Protein AF-A0A7V0QK52-F1 (afdb_monomer)

Mean predicted aligned error: 6.79 Å

Radius of gyration: 11.75 Å; Cα contacts (8 Å, |Δi|>4): 47; chains: 1; bounding box: 20×30×33 Å

Structure (mmCIF, N/CA/C/O backbone):
data_AF-A0A7V0QK52-F1
#
_entry.id   AF-A0A7V0QK52-F1
#
loop_
_atom_site.group_PDB
_atom_site.id
_atom_site.type_symbol
_atom_site.label_atom_id
_atom_site.label_alt_id
_atom_site.label_comp_id
_atom_site.label_asym_id
_atom_site.label_entity_id
_atom_site.label_seq_id
_atom_site.pdbx_PDB_ins_code
_atom_site.Cartn_x
_atom_site.Cartn_y
_atom_site.Cartn_z
_atom_site.occupancy
_atom_site.B_iso_or_equiv
_atom_si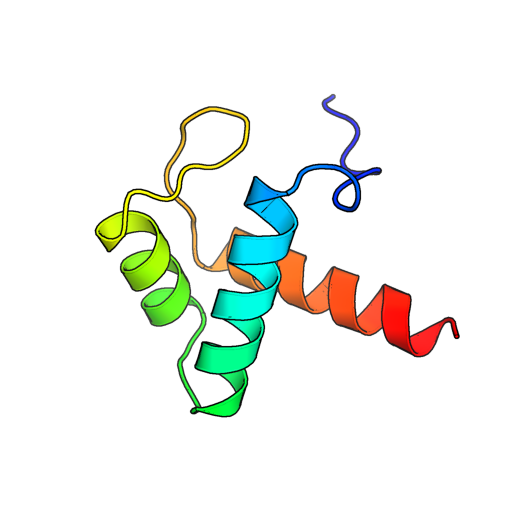te.auth_seq_id
_atom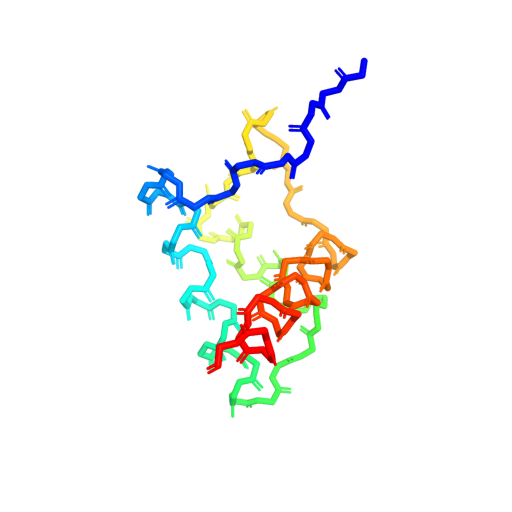_site.auth_comp_id
_atom_site.auth_asym_id
_atom_site.auth_atom_id
_atom_site.pdbx_PDB_model_num
ATOM 1 N N . MET A 1 1 ? 8.343 -3.297 19.529 1.00 38.47 1 MET A N 1
ATOM 2 C CA . MET A 1 1 ? 8.639 -4.007 18.265 1.00 38.47 1 MET A CA 1
ATOM 3 C C . MET A 1 1 ? 7.343 -4.638 17.764 1.00 38.47 1 MET A C 1
ATOM 5 O O . MET A 1 1 ? 6.840 -5.526 18.430 1.00 38.47 1 MET A O 1
ATOM 9 N N . THR A 1 2 ? 6.710 -4.133 16.699 1.00 42.81 2 THR A N 1
ATOM 10 C CA . THR A 1 2 ? 5.511 -4.794 16.130 1.00 42.81 2 THR A CA 1
ATOM 11 C C . THR A 1 2 ? 5.963 -5.792 15.069 1.00 42.81 2 THR A C 1
ATOM 13 O O . THR A 1 2 ? 6.619 -5.351 14.127 1.00 42.81 2 THR A O 1
ATOM 16 N N . PRO A 1 3 ? 5.645 -7.092 15.203 1.00 44.50 3 PRO A N 1
ATOM 17 C CA . PRO A 1 3 ? 6.109 -8.111 14.276 1.00 44.50 3 PRO A CA 1
ATOM 18 C C . PRO A 1 3 ? 5.453 -7.875 12.918 1.00 44.50 3 PRO A C 1
ATOM 20 O O . PRO A 1 3 ? 4.238 -7.971 12.756 1.00 44.50 3 PRO A O 1
ATOM 23 N N . GLU A 1 4 ? 6.269 -7.542 11.926 1.00 51.22 4 GLU A N 1
ATOM 24 C CA . GLU A 1 4 ? 5.838 -7.236 10.564 1.00 51.22 4 GLU A CA 1
ATOM 25 C C . GLU A 1 4 ? 5.449 -8.499 9.759 1.00 51.22 4 GLU A C 1
ATOM 27 O O . GLU A 1 4 ? 5.396 -8.454 8.536 1.00 51.22 4 GLU A O 1
ATOM 32 N N . GLY A 1 5 ? 5.195 -9.633 10.420 1.00 49.28 5 GLY A N 1
ATOM 33 C CA . GLY A 1 5 ? 5.320 -10.967 9.821 1.00 49.28 5 GLY A CA 1
ATOM 34 C C . GLY A 1 5 ? 4.048 -11.661 9.328 1.00 49.28 5 GLY A C 1
ATOM 35 O O . GLY A 1 5 ? 4.155 -12.754 8.789 1.00 49.28 5 GLY A O 1
ATOM 36 N N . LYS A 1 6 ? 2.843 -11.098 9.479 1.00 44.91 6 LYS A N 1
ATOM 37 C CA . LYS A 1 6 ? 1.612 -11.731 8.951 1.00 44.91 6 LYS A CA 1
ATOM 38 C C . LYS A 1 6 ? 0.673 -10.688 8.343 1.00 44.91 6 LYS A C 1
ATOM 40 O O . LYS A 1 6 ? -0.324 -10.295 8.941 1.00 44.91 6 LYS A O 1
ATOM 45 N N . LEU A 1 7 ? 1.032 -10.205 7.152 1.00 54.09 7 LEU A N 1
ATOM 46 C CA . LEU A 1 7 ? 0.237 -9.260 6.345 1.00 54.09 7 LEU A CA 1
ATOM 47 C C . LEU A 1 7 ? -0.932 -9.931 5.590 1.00 54.09 7 LEU A C 1
ATOM 49 O O . LEU A 1 7 ? -1.748 -9.239 4.992 1.00 54.09 7 LEU A O 1
ATOM 53 N N . LEU A 1 8 ? -1.024 -11.265 5.616 1.00 50.47 8 LEU A N 1
ATOM 54 C CA . LEU A 1 8 ? -1.857 -12.041 4.685 1.00 50.47 8 LEU A CA 1
ATOM 55 C C . LEU A 1 8 ? -3.270 -12.395 5.189 1.00 50.47 8 LEU A C 1
ATOM 57 O O . LEU A 1 8 ? -4.051 -12.956 4.434 1.00 50.47 8 LEU A O 1
ATOM 61 N N . LEU A 1 9 ? -3.636 -12.077 6.437 1.00 51.09 9 LEU A N 1
ATOM 62 C CA . LEU A 1 9 ? -4.916 -12.523 7.026 1.00 51.09 9 LEU A CA 1
ATOM 63 C C . LEU A 1 9 ? -5.995 -11.436 7.132 1.00 51.09 9 LEU A C 1
ATOM 65 O O . LEU A 1 9 ? -7.152 -11.751 7.399 1.00 51.09 9 LEU A O 1
ATOM 69 N N . ASN A 1 10 ? -5.665 -10.160 6.904 1.00 65.12 10 ASN A N 1
ATOM 70 C CA . ASN A 1 10 ? -6.658 -9.092 6.987 1.00 65.12 10 ASN A CA 1
ATOM 71 C C . ASN A 1 10 ? -7.263 -8.804 5.599 1.00 65.12 10 ASN A C 1
ATOM 73 O O . ASN A 1 10 ? -6.552 -8.305 4.723 1.00 65.12 10 ASN A O 1
ATOM 77 N N . PRO A 1 11 ? -8.585 -8.971 5.397 1.00 70.88 11 PRO A N 1
ATOM 78 C CA . PRO A 1 11 ? -9.242 -8.664 4.119 1.00 70.88 11 PRO A CA 1
ATOM 79 C C . PRO A 1 11 ? -9.068 -7.197 3.693 1.00 70.88 11 PRO A C 1
ATOM 81 O O . PRO A 1 11 ? -9.072 -6.872 2.505 1.00 70.88 11 PRO A O 1
ATOM 84 N N . HIS A 1 12 ? -8.853 -6.296 4.656 1.00 71.31 12 HIS A N 1
ATOM 85 C CA . HIS A 1 12 ? -8.505 -4.904 4.390 1.00 71.31 12 HIS A CA 1
ATOM 86 C C . HIS A 1 12 ? -7.127 -4.756 3.717 1.00 71.31 12 HIS A C 1
ATOM 88 O O . HIS A 1 12 ? -6.982 -3.974 2.779 1.00 71.31 12 HIS A O 1
ATOM 94 N N . GLU A 1 13 ? -6.121 -5.518 4.151 1.00 75.75 13 GLU A N 1
ATOM 95 C CA . GLU A 1 13 ? -4.773 -5.473 3.569 1.00 75.75 13 GLU A CA 1
ATOM 96 C C . GLU A 1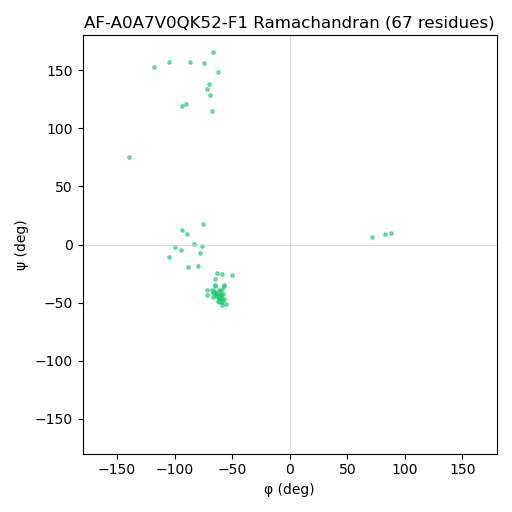 13 ? -4.755 -6.106 2.176 1.00 75.75 13 GLU A C 1
ATOM 98 O O . GLU A 1 13 ? -4.190 -5.518 1.255 1.00 75.75 13 GLU A O 1
ATOM 103 N N . GLN A 1 14 ? -5.483 -7.209 1.972 1.00 80.38 14 GLN A N 1
ATOM 104 C CA . GLN A 1 14 ? -5.604 -7.843 0.655 1.00 80.38 14 GLN A CA 1
ATOM 105 C C . GLN A 1 14 ? -6.243 -6.910 -0.388 1.00 80.38 14 GLN A C 1
ATOM 107 O O . GLN A 1 14 ? -5.801 -6.852 -1.541 1.00 80.38 14 GLN A O 1
ATOM 112 N N . ARG A 1 15 ? -7.252 -6.123 0.017 1.00 85.12 15 ARG A N 1
ATOM 113 C CA . ARG A 1 15 ? -7.848 -5.083 -0.838 1.00 85.12 15 ARG A CA 1
ATOM 114 C C . ARG A 1 15 ? -6.825 -4.019 -1.220 1.00 85.12 15 ARG A C 1
ATOM 116 O O . ARG A 1 15 ? -6.745 -3.665 -2.395 1.00 85.12 15 ARG A O 1
ATOM 123 N N . VAL A 1 16 ? -6.030 -3.543 -0.260 1.00 85.25 16 VAL A N 1
ATOM 124 C CA . VAL A 1 16 ? -4.971 -2.553 -0.513 1.00 85.25 16 VAL A CA 1
ATOM 125 C C . VAL A 1 16 ? -3.925 -3.116 -1.473 1.00 85.25 16 VAL A C 1
ATOM 127 O O . VAL A 1 16 ? -3.625 -2.465 -2.468 1.00 85.25 16 VAL A O 1
ATOM 130 N N . ILE A 1 17 ? -3.428 -4.3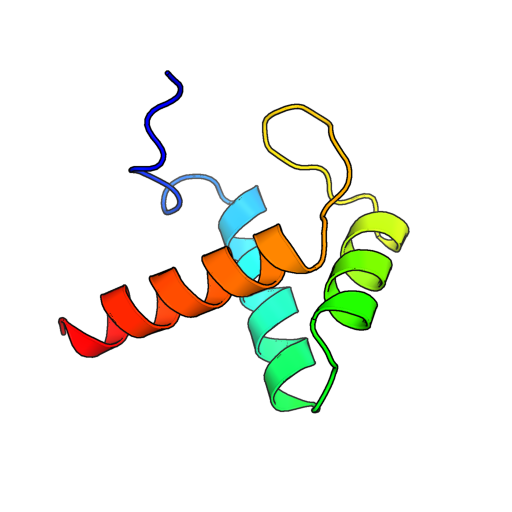34 -1.243 1.00 85.44 17 ILE A N 1
ATOM 131 C CA . ILE A 1 17 ? -2.453 -5.013 -2.114 1.00 85.44 17 ILE A CA 1
ATOM 132 C C . ILE A 1 17 ? -2.983 -5.134 -3.546 1.00 85.44 17 ILE A C 1
ATOM 134 O O . ILE A 1 17 ? -2.289 -4.784 -4.501 1.00 85.44 17 ILE A O 1
ATOM 138 N N . THR A 1 18 ? -4.236 -5.565 -3.702 1.00 88.44 18 THR A N 1
ATOM 139 C CA . THR A 1 18 ? -4.887 -5.697 -5.014 1.00 88.44 18 THR A CA 1
ATOM 140 C C . THR A 1 18 ? -4.983 -4.346 -5.725 1.00 88.44 18 THR A C 1
ATOM 142 O O . THR A 1 18 ? -4.660 -4.236 -6.910 1.00 88.44 18 THR A O 1
ATOM 145 N N . LEU A 1 19 ? -5.367 -3.290 -4.998 1.00 89.31 19 LEU A N 1
ATOM 146 C CA . LEU A 1 19 ? -5.412 -1.922 -5.518 1.00 89.31 19 LEU A CA 1
ATOM 147 C C . LEU A 1 19 ? -4.028 -1.445 -5.965 1.00 89.31 19 LEU A C 1
ATOM 149 O O . LEU A 1 19 ? -3.874 -0.933 -7.072 1.00 89.31 19 LEU A O 1
ATOM 153 N N . VAL A 1 20 ? -3.027 -1.624 -5.103 1.00 89.50 20 VAL A N 1
ATOM 154 C CA . VAL A 1 20 ? -1.640 -1.213 -5.331 1.00 89.50 20 VAL A CA 1
ATOM 155 C C . VAL A 1 20 ? -1.081 -1.917 -6.565 1.00 89.50 20 VAL A C 1
ATOM 157 O O . VAL A 1 20 ? -0.535 -1.246 -7.437 1.00 89.50 20 VAL A O 1
ATOM 160 N N . LYS A 1 21 ? -1.286 -3.234 -6.695 1.00 88.62 21 LYS A N 1
ATOM 161 C CA . LYS A 1 21 ? -0.908 -4.017 -7.883 1.00 88.62 21 LYS A CA 1
ATOM 162 C C . LYS A 1 21 ? -1.580 -3.492 -9.146 1.00 88.62 21 LYS A C 1
ATOM 164 O O . LYS A 1 21 ? -0.900 -3.245 -10.140 1.00 88.62 21 LYS A O 1
ATOM 169 N N . ARG A 1 22 ? -2.896 -3.260 -9.106 1.00 90.56 22 ARG A N 1
ATOM 170 C CA . ARG A 1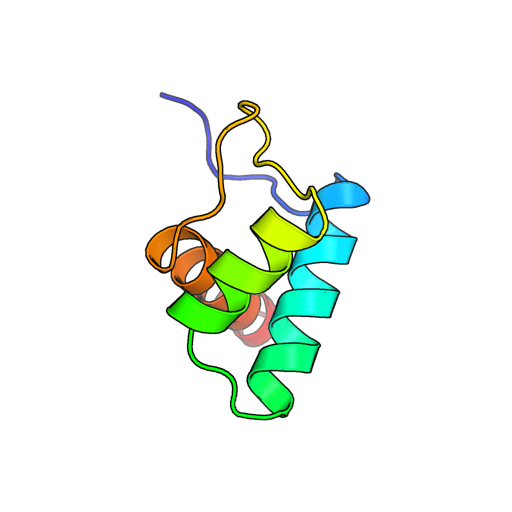 22 ? -3.650 -2.744 -10.259 1.00 90.56 22 ARG A CA 1
ATOM 171 C C . ARG A 1 22 ? -3.148 -1.369 -10.697 1.00 90.56 22 ARG A C 1
ATOM 173 O O . ARG A 1 22 ? -2.971 -1.133 -11.886 1.00 90.56 22 ARG A O 1
ATOM 180 N N . LEU A 1 23 ? -2.900 -0.467 -9.749 1.00 90.62 23 LEU A N 1
ATOM 181 C CA . LEU A 1 23 ? -2.361 0.864 -10.034 1.00 90.62 23 LEU A CA 1
ATOM 182 C C . LEU A 1 23 ? -0.918 0.788 -10.544 1.00 90.62 23 LEU A C 1
ATOM 184 O O . LEU A 1 23 ? -0.561 1.498 -11.480 1.00 90.62 23 LEU A O 1
ATOM 188 N N . ARG A 1 24 ? -0.099 -0.110 -9.991 1.00 88.88 24 ARG A N 1
ATOM 189 C CA . ARG A 1 24 ? 1.273 -0.324 -10.454 1.00 88.88 24 ARG A CA 1
ATOM 190 C C . ARG A 1 24 ? 1.312 -0.862 -11.883 1.00 88.88 24 ARG A C 1
ATOM 192 O O . ARG A 1 24 ? 2.091 -0.357 -12.681 1.00 88.88 24 ARG A O 1
ATOM 199 N N . SER A 1 25 ? 0.430 -1.804 -12.220 1.00 87.50 25 SER A N 1
ATOM 200 C CA . SER A 1 25 ? 0.277 -2.328 -13.585 1.00 87.50 25 SER A CA 1
ATOM 201 C C . SER A 1 25 ? -0.183 -1.263 -14.582 1.00 87.50 25 SER A C 1
ATOM 203 O O .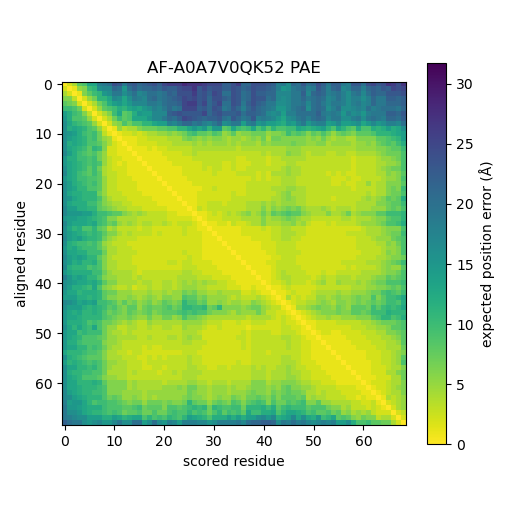 SER A 1 25 ? 0.086 -1.391 -15.768 1.00 87.50 25 SER A O 1
ATOM 205 N N . LYS A 1 26 ? -0.857 -0.207 -14.113 1.00 89.62 26 LYS A N 1
ATOM 206 C CA . LYS A 1 26 ? -1.219 0.968 -14.918 1.00 89.62 26 LYS A CA 1
ATOM 207 C C . LYS A 1 26 ? -0.087 2.003 -15.039 1.00 89.62 26 LYS A C 1
ATOM 209 O O . LYS A 1 26 ? -0.302 3.050 -15.635 1.00 89.62 26 LYS A O 1
ATOM 214 N N . GLY A 1 27 ? 1.081 1.765 -14.437 1.00 90.81 27 GLY A N 1
ATOM 215 C CA . GLY A 1 27 ? 2.226 2.683 -14.477 1.00 90.81 27 GLY A CA 1
ATOM 216 C C . GLY A 1 27 ? 2.252 3.749 -13.375 1.00 90.81 27 GLY A C 1
ATOM 217 O O . GLY A 1 27 ? 3.090 4.647 -13.412 1.00 90.81 27 GLY A O 1
ATOM 218 N N . TYR A 1 28 ? 1.384 3.672 -12.359 1.00 91.19 28 TYR A N 1
ATOM 219 C CA . TYR A 1 28 ? 1.392 4.666 -11.282 1.00 91.19 28 TYR A CA 1
ATOM 220 C C . TYR A 1 28 ? 2.642 4.532 -10.392 1.00 91.19 28 TYR A C 1
ATOM 222 O O . TYR A 1 28 ? 3.067 3.440 -9.994 1.00 91.19 28 TYR A O 1
ATOM 230 N N . GLY A 1 29 ? 3.215 5.682 -10.027 1.00 91.00 29 GLY A N 1
ATOM 231 C CA . GLY A 1 29 ? 4.313 5.772 -9.065 1.00 91.00 29 GLY A CA 1
ATOM 232 C C . GLY A 1 29 ? 3.857 5.562 -7.615 1.00 91.00 29 GLY A C 1
ATOM 233 O O . GLY A 1 29 ? 2.713 5.841 -7.257 1.00 91.00 29 GLY A O 1
ATOM 234 N N . TYR A 1 30 ? 4.775 5.139 -6.738 1.00 90.75 30 TYR A N 1
ATOM 235 C CA . TYR A 1 30 ? 4.474 4.817 -5.332 1.00 90.75 30 TYR A CA 1
ATOM 236 C C . TYR A 1 30 ? 3.834 5.975 -4.550 1.00 90.75 30 TYR A C 1
ATOM 238 O O . TYR A 1 30 ? 2.955 5.752 -3.719 1.00 90.75 30 TYR A O 1
ATOM 246 N N . LYS A 1 31 ? 4.242 7.221 -4.832 1.00 91.56 31 LYS A N 1
ATOM 247 C CA . LYS A 1 31 ? 3.653 8.426 -4.222 1.00 91.56 31 LYS A CA 1
ATOM 248 C C . LYS A 1 31 ? 2.182 8.604 -4.609 1.00 91.56 31 LYS A C 1
ATOM 250 O O . LYS A 1 31 ? 1.362 8.866 -3.734 1.00 91.56 31 LYS A O 1
ATOM 255 N N . LEU A 1 32 ? 1.847 8.419 -5.888 1.00 92.00 32 LEU A N 1
ATOM 256 C CA . LEU A 1 32 ? 0.470 8.535 -6.378 1.00 92.00 32 LEU A CA 1
ATOM 257 C C . LEU A 1 32 ? -0.417 7.430 -5.811 1.00 92.00 32 LEU A C 1
ATOM 259 O O . LEU A 1 32 ? -1.532 7.702 -5.383 1.00 92.00 32 LEU A O 1
ATOM 263 N N . ILE A 1 33 ? 0.101 6.204 -5.737 1.00 92.69 33 ILE A N 1
ATOM 264 C CA . ILE A 1 33 ? -0.619 5.079 -5.136 1.00 92.69 33 ILE A CA 1
ATOM 265 C C . ILE A 1 33 ? -0.911 5.356 -3.657 1.00 92.69 33 ILE A C 1
ATOM 267 O O . ILE A 1 33 ? -2.043 5.184 -3.212 1.00 92.69 33 ILE A O 1
ATOM 271 N N . ALA A 1 34 ? 0.079 5.836 -2.898 1.00 91.12 34 ALA A N 1
ATOM 272 C CA . ALA A 1 34 ? -0.121 6.209 -1.501 1.00 91.12 34 ALA A CA 1
ATOM 273 C C . ALA A 1 34 ? -1.175 7.316 -1.358 1.00 91.12 34 ALA A C 1
ATOM 275 O O . ALA A 1 34 ? -2.059 7.213 -0.509 1.00 91.12 34 ALA A O 1
ATOM 276 N N . LYS A 1 35 ? -1.121 8.352 -2.205 1.00 92.38 35 LYS A N 1
ATOM 277 C CA . LYS A 1 35 ? -2.127 9.423 -2.219 1.00 92.38 35 LYS A CA 1
ATOM 278 C C . LYS A 1 35 ? -3.526 8.857 -2.482 1.00 92.38 35 LYS A C 1
ATOM 280 O O . LYS A 1 35 ? -4.412 9.074 -1.664 1.00 92.38 35 LYS A O 1
ATOM 285 N N . TYR A 1 36 ? -3.677 8.032 -3.517 1.00 91.94 36 TYR A N 1
ATOM 286 C CA . TYR A 1 36 ? -4.946 7.404 -3.881 1.00 91.94 36 TYR A CA 1
ATOM 287 C C . TYR A 1 36 ? -5.535 6.551 -2.749 1.00 91.94 36 TYR A C 1
ATOM 289 O O . TYR A 1 36 ? -6.730 6.620 -2.471 1.00 91.94 36 TYR A O 1
ATOM 297 N N . LEU A 1 37 ? -4.701 5.769 -2.055 1.00 88.56 37 LEU A N 1
ATOM 298 C CA . LEU A 1 37 ? -5.137 4.986 -0.896 1.00 88.56 37 LEU A CA 1
ATOM 299 C C . LEU A 1 37 ? -5.666 5.885 0.228 1.00 88.56 37 LEU A C 1
ATOM 301 O O . LEU A 1 37 ? -6.733 5.619 0.775 1.00 88.56 37 LEU A O 1
ATOM 305 N N . ASN A 1 38 ? -4.951 6.967 0.538 1.00 90.31 38 ASN A N 1
ATOM 306 C CA . ASN A 1 38 ? -5.381 7.920 1.558 1.00 90.31 38 ASN A CA 1
ATOM 307 C C . ASN A 1 38 ? -6.666 8.661 1.158 1.00 90.31 38 ASN A C 1
ATOM 309 O O . ASN A 1 38 ? -7.540 8.839 2.002 1.00 90.31 38 ASN A O 1
ATOM 313 N N . GLU A 1 39 ? -6.802 9.055 -0.111 1.00 91.25 39 GLU A N 1
ATOM 314 C CA . GLU A 1 39 ? -7.998 9.725 -0.649 1.00 91.25 39 GLU A CA 1
ATOM 315 C C . GLU A 1 39 ? -9.230 8.816 -0.620 1.00 91.25 39 GLU A C 1
ATOM 317 O O . GLU A 1 39 ? -10.334 9.270 -0.341 1.00 91.25 39 GLU A O 1
ATOM 322 N N . LYS A 1 40 ? -9.046 7.509 -0.831 1.00 87.81 40 LYS A N 1
ATOM 323 C CA . LYS A 1 40 ? -10.107 6.505 -0.678 1.00 87.81 40 LYS A CA 1
ATOM 324 C C . LYS A 1 40 ? -10.427 6.158 0.783 1.00 87.81 40 LYS A C 1
ATOM 326 O O . LYS A 1 40 ? -11.303 5.334 1.023 1.00 87.81 40 LYS A O 1
ATOM 331 N N . GLY A 1 41 ? -9.731 6.759 1.751 1.00 87.00 41 GLY A N 1
ATOM 332 C CA . GLY A 1 41 ? -9.953 6.532 3.179 1.00 87.00 41 GLY A CA 1
ATOM 333 C C . GLY A 1 41 ? -9.259 5.291 3.745 1.00 87.00 41 GLY A C 1
ATOM 334 O O . GLY A 1 41 ? -9.488 4.950 4.907 1.00 87.00 41 GLY A O 1
ATOM 335 N N . TYR A 1 42 ? -8.385 4.627 2.979 1.00 86.50 42 TYR A N 1
ATOM 336 C CA . TYR A 1 42 ? -7.610 3.503 3.499 1.00 86.50 42 TYR A CA 1
ATOM 337 C C . TYR A 1 42 ? -6.582 3.998 4.515 1.00 86.50 42 TYR A C 1
ATOM 339 O O . TYR A 1 42 ? -5.771 4.886 4.242 1.00 86.50 42 TYR A O 1
ATOM 347 N N . LYS A 1 43 ? -6.585 3.368 5.688 1.00 82.62 43 LYS A N 1
ATOM 348 C CA . LYS A 1 43 ? -5.624 3.624 6.761 1.00 82.62 43 LYS A CA 1
ATOM 349 C C . LYS A 1 43 ? -4.820 2.365 7.054 1.00 82.62 43 LYS A C 1
ATOM 351 O O . LYS A 1 43 ? -5.266 1.241 6.834 1.00 82.62 43 LYS A O 1
ATOM 356 N N . THR A 1 44 ? -3.610 2.563 7.550 1.00 80.62 44 THR A N 1
ATOM 357 C CA . THR A 1 44 ? -2.769 1.475 8.061 1.00 80.62 44 THR A CA 1
ATOM 358 C C . THR A 1 44 ? -3.393 0.861 9.318 1.00 80.62 44 THR A C 1
ATOM 360 O O . THR A 1 44 ? -4.243 1.482 9.955 1.00 80.62 44 THR A O 1
ATOM 363 N N . LYS A 1 45 ? -2.915 -0.317 9.746 1.00 71.38 45 LYS A N 1
ATOM 364 C CA . LYS A 1 45 ? -3.337 -0.980 11.001 1.00 71.38 45 LYS A CA 1
ATOM 365 C C . LYS A 1 45 ? -3.302 -0.069 12.240 1.00 71.38 45 LYS A C 1
ATOM 367 O O . LYS A 1 45 ? -4.061 -0.280 13.173 1.00 71.38 45 LYS A O 1
ATOM 372 N N . LYS A 1 46 ? -2.448 0.961 12.242 1.00 72.56 46 LYS A N 1
ATOM 373 C CA . LYS A 1 46 ? -2.332 1.962 13.319 1.00 72.56 46 LYS A CA 1
ATOM 374 C C . LYS A 1 46 ? -3.182 3.224 13.096 1.00 72.56 46 LYS A C 1
ATOM 376 O O . LYS A 1 46 ? -2.936 4.240 13.736 1.00 72.56 46 LYS A O 1
ATOM 381 N N . GLY A 1 47 ? -4.104 3.217 12.134 1.00 76.25 47 GLY A N 1
ATOM 382 C CA . GLY A 1 47 ? -4.931 4.377 11.781 1.00 76.25 47 GLY A CA 1
ATOM 383 C C . GLY A 1 47 ? -4.178 5.509 11.069 1.00 76.25 47 GLY A C 1
ATOM 384 O O . GLY A 1 47 ? -4.750 6.570 10.827 1.00 76.25 47 GLY A O 1
ATOM 385 N N . LYS A 1 48 ? -2.902 5.307 10.714 1.00 83.75 48 LYS A N 1
ATOM 386 C CA . LYS A 1 48 ? -2.074 6.312 10.029 1.00 83.75 48 LYS A CA 1
ATOM 387 C C . LYS A 1 48 ? -2.245 6.254 8.514 1.00 83.75 48 LYS A C 1
ATOM 389 O O . LYS A 1 48 ? -2.591 5.204 7.968 1.00 83.75 48 LYS A O 1
ATOM 394 N N . ARG A 1 49 ? -1.941 7.374 7.857 1.00 87.25 49 ARG A N 1
ATOM 395 C CA . ARG A 1 49 ? -1.902 7.504 6.395 1.00 87.25 49 ARG A CA 1
ATOM 396 C C . ARG A 1 49 ? -0.834 6.597 5.780 1.00 87.25 49 ARG A C 1
ATOM 398 O O . ARG A 1 49 ? 0.211 6.377 6.390 1.00 87.25 49 ARG A O 1
ATOM 405 N N . PHE A 1 50 ? -1.091 6.117 4.567 1.00 87.31 50 PHE A N 1
ATOM 406 C CA . PHE A 1 50 ? -0.112 5.387 3.768 1.00 87.31 50 PHE A CA 1
ATOM 407 C C . PHE A 1 50 ? 0.970 6.325 3.242 1.00 87.31 50 PHE A C 1
ATOM 409 O O . PHE A 1 50 ? 0.671 7.384 2.687 1.00 87.31 50 PHE A O 1
ATOM 416 N N . THR A 1 51 ? 2.227 5.912 3.362 1.00 89.12 51 THR A N 1
ATOM 417 C CA . THR A 1 51 ? 3.364 6.591 2.733 1.00 89.12 51 THR A CA 1
ATOM 418 C C . THR A 1 51 ? 3.863 5.814 1.519 1.00 89.12 51 THR A C 1
ATOM 420 O O . THR A 1 51 ? 3.675 4.602 1.405 1.00 89.12 51 THR A O 1
ATOM 423 N N . HIS A 1 52 ? 4.544 6.502 0.602 1.00 88.31 52 HIS A N 1
ATOM 424 C CA . HIS A 1 52 ? 5.156 5.871 -0.571 1.00 88.31 52 HIS A CA 1
ATOM 425 C C . HIS A 1 52 ? 6.143 4.750 -0.189 1.00 88.31 52 HIS A C 1
ATOM 427 O O . HIS A 1 52 ? 6.200 3.734 -0.876 1.00 88.31 52 HIS A O 1
ATOM 433 N N . MET A 1 53 ? 6.865 4.894 0.932 1.00 88.44 53 MET A N 1
ATOM 434 C CA . MET A 1 53 ? 7.734 3.842 1.473 1.00 88.44 53 MET A CA 1
ATOM 435 C C . MET A 1 53 ? 6.949 2.600 1.896 1.00 88.44 53 MET A C 1
ATOM 437 O O . MET A 1 53 ? 7.384 1.485 1.628 1.00 88.44 53 MET A O 1
ATOM 441 N N . GLN A 1 54 ? 5.790 2.771 2.539 1.00 86.50 54 GLN A N 1
ATOM 442 C CA . GLN A 1 54 ? 4.942 1.638 2.919 1.00 86.50 54 GLN A CA 1
ATOM 443 C C . GLN A 1 54 ? 4.404 0.913 1.688 1.00 86.50 54 GLN A C 1
ATOM 445 O O . GLN A 1 54 ? 4.447 -0.309 1.641 1.00 86.50 54 GLN A O 1
ATOM 450 N N . VAL A 1 55 ? 3.963 1.658 0.669 1.00 88.44 55 VAL A N 1
ATOM 451 C CA . VAL A 1 55 ? 3.520 1.077 -0.608 1.00 88.44 55 VAL A CA 1
ATOM 452 C C . VAL A 1 55 ? 4.645 0.280 -1.274 1.00 88.44 55 VAL A C 1
ATOM 454 O O . VAL A 1 55 ? 4.401 -0.828 -1.746 1.00 88.44 55 VAL A O 1
ATOM 457 N N . LYS A 1 56 ? 5.876 0.811 -1.273 1.00 88.94 56 LYS A N 1
ATOM 458 C CA . LYS A 1 56 ? 7.057 0.107 -1.790 1.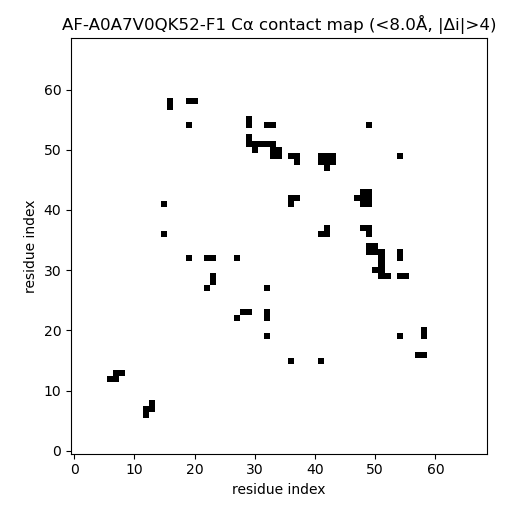00 88.94 56 LYS A CA 1
ATOM 459 C C . LYS A 1 56 ? 7.286 -1.214 -1.046 1.00 88.94 56 LYS A C 1
ATOM 461 O O . LYS A 1 56 ? 7.311 -2.253 -1.690 1.00 88.94 56 LYS A O 1
ATOM 466 N N . ARG A 1 57 ? 7.334 -1.188 0.292 1.00 86.88 57 ARG A N 1
ATOM 467 C CA . ARG A 1 57 ? 7.532 -2.391 1.125 1.00 86.88 57 ARG A CA 1
ATOM 468 C C . ARG A 1 57 ? 6.454 -3.453 0.917 1.00 86.88 57 ARG A C 1
ATOM 470 O O . ARG A 1 57 ? 6.763 -4.637 0.931 1.00 86.88 57 ARG A O 1
ATOM 477 N N . ILE A 1 58 ? 5.196 -3.038 0.745 1.00 84.38 58 ILE A N 1
ATOM 478 C CA . ILE A 1 58 ? 4.085 -3.958 0.457 1.00 84.38 58 ILE A CA 1
ATOM 479 C C . ILE A 1 58 ? 4.330 -4.683 -0.868 1.00 84.38 58 ILE A C 1
ATOM 481 O O . ILE A 1 58 ? 4.165 -5.894 -0.938 1.00 84.38 58 ILE A O 1
ATOM 485 N N . LEU A 1 59 ? 4.743 -3.950 -1.905 1.00 84.38 59 LEU A N 1
ATOM 486 C CA . LEU A 1 59 ? 5.062 -4.542 -3.201 1.00 84.38 59 LEU A CA 1
ATOM 487 C C . LEU A 1 59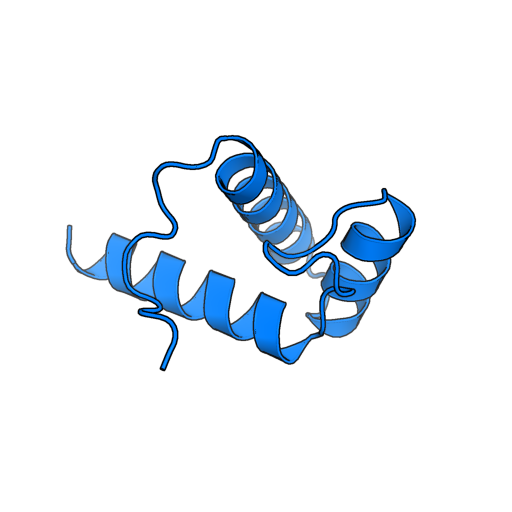 ? 6.292 -5.447 -3.136 1.00 84.38 59 LEU A C 1
ATOM 489 O O . LEU A 1 59 ? 6.234 -6.540 -3.682 1.00 84.38 59 LEU A O 1
ATOM 493 N N . GLU A 1 60 ? 7.368 -5.012 -2.477 1.00 86.06 60 GLU A N 1
ATOM 494 C CA . GLU A 1 60 ? 8.597 -5.805 -2.316 1.00 86.06 60 GLU A CA 1
ATOM 495 C C . GLU A 1 60 ? 8.281 -7.163 -1.678 1.00 86.06 60 GLU A C 1
ATOM 497 O O . GLU A 1 60 ? 8.532 -8.191 -2.301 1.00 86.06 60 GLU A O 1
ATOM 502 N N . ARG A 1 61 ? 7.562 -7.169 -0.548 1.00 83.56 61 ARG A N 1
ATOM 503 C CA . ARG A 1 61 ? 7.144 -8.414 0.112 1.00 83.56 61 ARG A CA 1
ATOM 504 C C . ARG A 1 61 ? 6.259 -9.292 -0.759 1.00 83.56 61 ARG A C 1
ATOM 506 O O . ARG A 1 61 ? 6.402 -10.504 -0.745 1.00 83.56 61 ARG A O 1
ATOM 513 N N . GLU A 1 62 ? 5.331 -8.704 -1.507 1.00 81.12 62 GLU A N 1
ATOM 514 C CA . GLU A 1 62 ? 4.475 -9.460 -2.426 1.00 81.12 62 GLU A CA 1
ATOM 515 C C . GLU A 1 62 ? 5.265 -10.116 -3.566 1.00 81.12 62 GLU A C 1
ATOM 517 O O . GLU A 1 62 ? 4.902 -11.209 -4.000 1.00 81.12 62 GLU A O 1
ATOM 522 N N . TYR A 1 63 ? 6.319 -9.465 -4.067 1.00 80.94 63 TYR A N 1
ATOM 523 C CA . TYR A 1 63 ? 7.206 -10.059 -5.068 1.00 80.94 63 TYR A CA 1
ATOM 524 C C . TYR A 1 63 ? 8.071 -11.162 -4.461 1.00 80.94 63 TYR A C 1
ATOM 526 O O . TYR A 1 63 ? 8.163 -12.228 -5.058 1.00 80.94 63 TYR A O 1
ATOM 534 N N . GLU A 1 64 ? 8.637 -10.942 -3.272 1.00 78.62 64 GLU A N 1
ATOM 535 C CA . GLU A 1 64 ? 9.426 -11.948 -2.546 1.00 78.62 64 GLU A CA 1
ATOM 536 C C . GLU A 1 64 ? 8.599 -13.212 -2.267 1.00 78.62 64 GLU A C 1
ATOM 538 O O . GLU A 1 64 ? 9.028 -14.318 -2.582 1.00 78.62 64 GLU A O 1
ATOM 543 N N . GLN A 1 65 ? 7.365 -13.053 -1.777 1.00 71.62 65 GLN A N 1
ATOM 544 C CA . GLN A 1 65 ? 6.463 -14.176 -1.490 1.00 71.62 65 GLN A CA 1
ATOM 545 C C . GLN A 1 65 ? 6.046 -14.949 -2.746 1.00 71.62 65 GLN A C 1
ATOM 547 O O . GLN A 1 65 ? 5.766 -16.140 -2.666 1.00 71.62 65 GLN A O 1
ATOM 552 N N . ARG A 1 66 ? 5.981 -14.282 -3.905 1.00 66.75 66 ARG A N 1
ATOM 553 C CA . ARG A 1 66 ? 5.622 -14.914 -5.181 1.00 66.75 66 ARG A CA 1
ATOM 554 C C . ARG A 1 66 ? 6.828 -15.492 -5.925 1.00 66.75 66 ARG A C 1
ATOM 556 O O . ARG A 1 66 ? 6.629 -16.317 -6.800 1.00 66.75 66 ARG A O 1
ATOM 563 N N . ALA A 1 67 ? 8.046 -15.057 -5.610 1.00 70.19 67 ALA A N 1
ATOM 564 C CA . ALA A 1 67 ? 9.278 -15.666 -6.113 1.00 70.19 67 ALA A CA 1
ATOM 565 C C . ALA A 1 67 ? 9.654 -16.945 -5.343 1.00 70.19 67 ALA A C 1
ATOM 567 O O . ALA A 1 67 ? 10.449 -17.739 -5.832 1.00 70.19 67 ALA 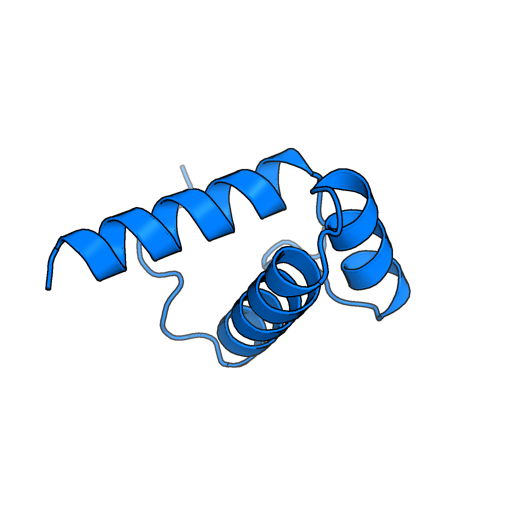A O 1
ATOM 568 N N . ALA A 1 68 ? 9.095 -17.133 -4.145 1.00 61.97 68 ALA A N 1
ATOM 569 C CA . ALA A 1 68 ? 9.316 -18.299 -3.295 1.00 61.97 68 ALA A CA 1
ATOM 570 C C . ALA A 1 68 ? 8.340 -19.472 -3.553 1.00 61.97 68 ALA A C 1
ATOM 572 O O . ALA A 1 68 ? 8.321 -20.413 -2.760 1.00 61.97 68 ALA A O 1
ATOM 573 N N . VAL A 1 69 ? 7.523 -19.414 -4.616 1.00 52.34 69 VAL A N 1
ATOM 574 C CA . VAL A 1 69 ? 6.571 -20.464 -5.036 1.00 52.34 69 VAL A CA 1
ATOM 575 C C . VAL A 1 69 ? 6.831 -20.867 -6.480 1.00 52.34 69 VAL A C 1
ATOM 577 O O . VAL A 1 69 ? 6.632 -22.062 -6.783 1.00 52.34 69 VAL A O 1
#

Sequence (69 aa):
MTPEGKLLLNPHEQRVITLVKRLRSKGYGYKLIAKYLNEKGYKTKKGKRFTHMQVKRILEREYEQRAAV

Foldseek 3Di:
DDPPPPLDPDPLSVVLLVQLVVCVVVVDQLQVSQVVCVVVVHADPVRHGGDSVNSVVSVVVVVVVVVVD

pLDDT: mean 79.08, std 14.75, range [38.47, 92.69]

Secondary structure (DSSP, 8-state):
-------SS-HHHHHHHHHHHHHHHTT--HHHHHHHHHHTT---TTSPPP-HHHHHHHHHHHHHHHHT-

Nearest PDB structures (foldseek):
  7z34-assembly1_m  TM=2.615E-01  e=9.652E+00  Saccharomyces cerevisiae S288C

Solvent-accessible surface area (backbone atoms only — not comparable to full-atom values): 4171 Å² total; per-residue (Å²): 137,80,85,87,80,74,71,84,80,45,73,69,47,52,52,50,51,53,49,50,50,56,42,43,77,70,68,52,52,47,57,57,50,17,49,51,39,40,75,73,66,48,56,43,100,83,72,41,75,54,43,35,68,56,48,47,52,54,51,52,52,54,50,53,63,60,71,73,112